Protein AF-A0A9E4C0C8-F1 (afdb_monomer)

Radius of gyration: 29.83 Å; Cα contacts (8 Å, |Δi|>4): 100; chains: 1; bounding box: 61×44×75 Å

Sequence (102 aa):
SGPDHHLFSLMPTGEQNDLALLTLEQSLNFESPRDDNRDNTYELYVEASDTGHRTQIAVFVRVDHKVGKEVSVGVTDENEPPSIRGSSLLFFPENATGELAT

pLDDT: mean 77.68, std 18.41, range [37.28, 96.38]

Secondary structure (DSSP, 8-state):
--GGGGGEEEEEESTTS-EEEEEESS---TTS--SSSSSSEEEEEEEEEETTEEEEEEEEEE-----------------PPP----SS---PPTT---PPP-

Structure (mmCIF, N/CA/C/O backbone):
data_AF-A0A9E4C0C8-F1
#
_entry.id   AF-A0A9E4C0C8-F1
#
loop_
_atom_site.group_PDB
_atom_site.id
_atom_site.type_symbol
_atom_site.label_atom_id
_atom_site.label_alt_id
_atom_site.label_comp_id
_atom_site.label_asym_id
_atom_site.label_entity_id
_atom_site.label_seq_id
_atom_site.pdbx_PDB_ins_code
_atom_site.Cartn_x
_atom_site.Cartn_y
_atom_site.Cartn_z
_atom_site.occupancy
_atom_site.B_iso_or_equiv
_atom_site.auth_seq_id
_atom_site.auth_comp_id
_atom_site.auth_asym_id
_atom_site.auth_atom_id
_atom_site.pdbx_PDB_model_num
ATOM 1 N N . SER A 1 1 ? -2.341 -5.532 -9.723 1.00 93.62 1 SER A N 1
ATOM 2 C CA . SER A 1 1 ? -3.256 -6.697 -9.823 1.00 93.62 1 SER A CA 1
ATOM 3 C C . SER A 1 1 ? -3.321 -7.377 -8.459 1.00 93.62 1 SER A C 1
ATOM 5 O O . SER A 1 1 ? -2.789 -6.803 -7.520 1.00 93.62 1 SER A O 1
ATOM 7 N N . GLY A 1 2 ? -3.959 -8.542 -8.315 1.00 95.00 2 GLY A N 1
ATOM 8 C CA . GLY A 1 2 ? -4.177 -9.206 -7.013 1.00 95.00 2 GLY A CA 1
ATOM 9 C C . GLY A 1 2 ? -5.608 -9.010 -6.500 1.00 95.00 2 GLY A C 1
ATOM 10 O O . GLY A 1 2 ? -6.342 -8.280 -7.159 1.00 95.00 2 GLY A O 1
ATOM 11 N N . PRO A 1 3 ? -6.017 -9.661 -5.400 1.00 95.56 3 PRO A N 1
ATOM 12 C CA . PRO A 1 3 ? -7.399 -9.616 -4.899 1.00 95.56 3 PRO A CA 1
ATOM 13 C C . PRO A 1 3 ? -7.886 -8.183 -4.627 1.00 95.56 3 PRO A C 1
ATOM 15 O O . PRO A 1 3 ? -8.794 -7.663 -5.278 1.00 95.56 3 PRO A O 1
ATOM 18 N N . ASP A 1 4 ? -7.140 -7.451 -3.805 1.00 96.38 4 ASP A N 1
ATOM 19 C CA . ASP A 1 4 ? -7.591 -6.160 -3.283 1.00 96.38 4 ASP A CA 1
ATOM 20 C C . ASP A 1 4 ? -7.171 -4.979 -4.156 1.00 96.38 4 ASP A C 1
ATOM 22 O O . ASP A 1 4 ? -7.318 -3.818 -3.778 1.00 96.38 4 ASP A O 1
ATOM 26 N N . HIS A 1 5 ? -6.659 -5.247 -5.362 1.00 93.94 5 HIS A N 1
ATOM 27 C CA . HIS A 1 5 ? -6.081 -4.226 -6.238 1.00 93.94 5 HIS A CA 1
ATOM 28 C C . HIS A 1 5 ? -7.062 -3.111 -6.611 1.00 93.94 5 HIS A C 1
ATOM 30 O O . HIS A 1 5 ? -6.638 -2.022 -6.983 1.00 93.94 5 HIS A O 1
ATOM 36 N N . HIS A 1 6 ? -8.359 -3.404 -6.563 1.00 94.88 6 HIS A N 1
ATOM 37 C CA . HIS A 1 6 ? -9.437 -2.488 -6.907 1.00 94.88 6 HIS A CA 1
ATOM 38 C C . HIS A 1 6 ? -9.710 -1.443 -5.808 1.00 94.88 6 HIS A C 1
ATOM 40 O O . HIS A 1 6 ? -10.486 -0.520 -6.030 1.00 94.88 6 HIS A O 1
ATOM 46 N N . LEU A 1 7 ? -9.087 -1.583 -4.633 1.00 94.00 7 LEU A N 1
ATOM 47 C CA . LEU A 1 7 ? -9.170 -0.637 -3.517 1.00 94.00 7 LEU A CA 1
ATOM 48 C C . LEU A 1 7 ? -8.026 0.383 -3.521 1.00 94.00 7 LEU A C 1
ATOM 50 O O . LEU A 1 7 ? -8.015 1.297 -2.692 1.00 94.00 7 LEU A O 1
ATOM 54 N N . PHE A 1 8 ? -7.070 0.225 -4.441 1.00 95.25 8 PHE A N 1
ATOM 55 C CA . PHE A 1 8 ? -5.875 1.047 -4.527 1.00 95.25 8 PHE A CA 1
ATOM 56 C C . PHE A 1 8 ? -5.724 1.694 -5.900 1.00 95.25 8 PHE A C 1
ATOM 58 O O . PHE A 1 8 ? -5.959 1.072 -6.936 1.00 95.25 8 PHE A O 1
ATOM 65 N N . SER A 1 9 ? -5.201 2.914 -5.901 1.00 94.62 9 SER A N 1
ATOM 66 C CA . SER A 1 9 ? -4.651 3.561 -7.086 1.00 94.62 9 SER A CA 1
ATOM 67 C C . SER A 1 9 ? -3.135 3.683 -6.972 1.00 94.62 9 SER A C 1
ATOM 69 O O . SER A 1 9 ? -2.577 3.907 -5.895 1.00 94.62 9 SER A O 1
ATOM 71 N N . LEU A 1 10 ? -2.458 3.513 -8.106 1.00 93.12 10 LEU A N 1
ATOM 72 C CA . LEU A 1 10 ? -1.017 3.678 -8.230 1.00 93.12 10 LEU A CA 1
ATOM 73 C C . LEU A 1 10 ? -0.746 4.849 -9.169 1.00 93.12 10 LEU A C 1
ATOM 75 O O . LEU A 1 10 ? -1.132 4.812 -10.337 1.00 93.12 10 LEU A O 1
ATOM 79 N N . MET A 1 11 ? -0.082 5.880 -8.659 1.00 91.81 11 MET A N 1
ATOM 80 C CA . MET A 1 11 ? 0.303 7.054 -9.434 1.00 91.81 11 MET A CA 1
ATOM 81 C C . MET A 1 11 ? 1.827 7.093 -9.571 1.00 91.81 11 MET A C 1
ATOM 83 O O . MET A 1 11 ? 2.500 7.204 -8.546 1.00 91.81 11 MET A O 1
ATOM 87 N N . PRO A 1 12 ? 2.384 7.018 -10.793 1.00 89.12 12 PRO A N 1
ATOM 88 C CA . PRO A 1 12 ? 3.804 7.266 -11.015 1.00 89.12 12 PRO A CA 1
ATOM 89 C C . PRO A 1 12 ? 4.185 8.678 -10.563 1.00 89.12 12 PRO A C 1
ATOM 91 O O . PRO A 1 12 ? 3.451 9.639 -10.800 1.00 89.12 12 PRO A O 1
ATOM 94 N N . THR A 1 13 ? 5.323 8.795 -9.894 1.00 89.44 13 THR A N 1
ATOM 95 C CA . THR A 1 13 ? 5.896 10.047 -9.395 1.00 89.44 13 THR A CA 1
ATOM 96 C C . THR A 1 13 ? 7.411 10.064 -9.614 1.00 89.44 13 THR A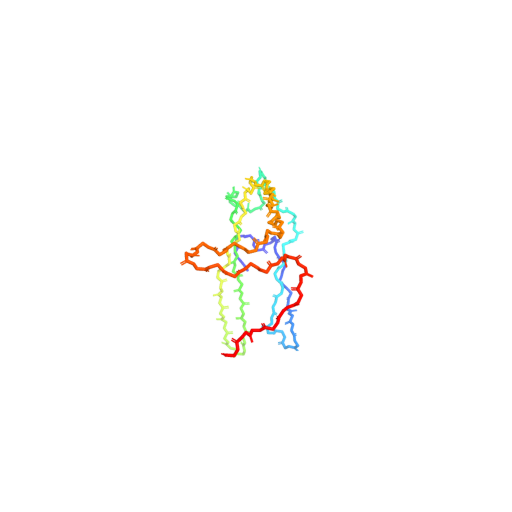 C 1
ATOM 98 O O . THR A 1 13 ? 7.999 9.095 -10.091 1.00 89.44 13 THR A O 1
ATOM 101 N N . GLY A 1 14 ? 8.056 11.183 -9.281 1.00 87.62 14 GLY A N 1
ATOM 102 C CA . GLY A 1 14 ? 9.474 11.401 -9.576 1.00 87.62 14 GLY A CA 1
ATOM 103 C C . GLY A 1 14 ? 9.684 11.967 -10.979 1.00 87.62 14 GLY A C 1
ATOM 104 O O . GLY A 1 14 ? 8.815 11.873 -11.845 1.00 87.62 14 GLY A O 1
ATOM 105 N N . GLU A 1 15 ? 10.834 12.602 -11.210 1.00 86.94 15 GLU A N 1
ATOM 106 C CA . GLU A 1 15 ? 11.099 13.297 -12.481 1.00 86.94 15 GLU A CA 1
ATOM 107 C C . GLU A 1 15 ? 11.189 12.343 -13.680 1.00 86.94 15 GLU A C 1
ATOM 109 O O . GLU A 1 15 ? 11.019 12.764 -14.823 1.00 86.94 15 GLU A O 1
ATOM 114 N N . GLN A 1 16 ? 11.419 11.053 -13.423 1.00 87.50 16 GLN A N 1
ATOM 115 C CA . GLN A 1 16 ? 11.555 10.015 -14.443 1.00 87.50 16 GLN A CA 1
ATOM 116 C C . GLN A 1 16 ? 10.530 8.880 -14.283 1.00 87.50 16 GLN A C 1
ATOM 118 O O . GLN A 1 16 ? 10.700 7.829 -14.896 1.00 87.50 16 GLN A O 1
ATOM 123 N N . ASN A 1 17 ? 9.460 9.076 -13.498 1.00 84.50 17 ASN A N 1
ATOM 124 C CA . ASN A 1 17 ? 8.513 8.014 -13.115 1.00 84.50 17 ASN A CA 1
ATOM 125 C C . ASN A 1 17 ? 9.193 6.819 -12.416 1.00 84.50 17 ASN A C 1
ATOM 127 O O . ASN A 1 17 ? 8.760 5.675 -12.550 1.00 84.50 17 ASN A O 1
ATOM 131 N N . ASP A 1 18 ? 10.283 7.087 -11.700 1.00 88.06 18 ASP A N 1
ATOM 132 C CA . ASP A 1 18 ? 11.080 6.116 -10.952 1.00 88.06 18 ASP A CA 1
ATOM 133 C C . ASP A 1 18 ? 10.508 5.826 -9.555 1.00 88.06 18 ASP A C 1
ATOM 135 O O . ASP A 1 18 ? 10.929 4.880 -8.889 1.00 88.06 18 ASP A O 1
ATOM 139 N N . LEU A 1 19 ? 9.518 6.611 -9.125 1.00 90.00 19 LEU A N 1
ATOM 140 C CA . LEU A 1 19 ? 8.776 6.432 -7.885 1.00 90.00 19 LEU A CA 1
ATOM 141 C C . LEU A 1 19 ? 7.283 6.248 -8.178 1.00 90.00 19 LEU A C 1
ATOM 143 O O . LEU A 1 19 ? 6.796 6.498 -9.281 1.00 90.00 19 LEU A O 1
ATOM 147 N N . ALA A 1 20 ? 6.531 5.802 -7.175 1.00 90.50 20 ALA A N 1
ATOM 148 C CA . ALA A 1 20 ? 5.079 5.757 -7.256 1.00 90.50 20 ALA A CA 1
ATOM 149 C C . ALA A 1 20 ? 4.434 5.987 -5.887 1.00 90.50 20 ALA A C 1
ATOM 151 O O . ALA A 1 20 ? 4.968 5.584 -4.852 1.00 90.50 20 ALA A O 1
ATOM 152 N N . LEU A 1 21 ? 3.259 6.613 -5.892 1.00 92.81 21 LEU A N 1
ATOM 153 C CA . LEU A 1 21 ? 2.375 6.727 -4.739 1.00 92.81 21 LEU A CA 1
ATOM 154 C C . LEU A 1 21 ? 1.283 5.667 -4.838 1.00 92.81 21 LEU A C 1
ATOM 156 O O . LEU A 1 21 ? 0.495 5.663 -5.786 1.00 92.81 21 LEU A O 1
ATOM 160 N N . LEU A 1 22 ? 1.235 4.786 -3.841 1.00 92.69 22 LEU A N 1
ATOM 161 C CA . LEU A 1 22 ? 0.148 3.834 -3.652 1.00 92.69 22 LEU A CA 1
ATOM 162 C C . LEU A 1 22 ? -0.873 4.448 -2.693 1.00 92.69 22 LEU A C 1
ATOM 164 O O . LEU A 1 22 ? -0.561 4.703 -1.530 1.00 92.69 22 LEU A O 1
ATOM 168 N N . THR A 1 23 ? -2.082 4.694 -3.187 1.00 93.06 23 THR A N 1
ATOM 169 C CA . THR A 1 23 ? -3.159 5.330 -2.424 1.00 93.06 23 THR A CA 1
ATOM 170 C C . THR A 1 23 ? -4.289 4.343 -2.221 1.00 93.06 23 THR A C 1
ATOM 172 O O . THR A 1 23 ? -4.747 3.726 -3.177 1.00 93.06 23 THR A O 1
ATOM 175 N N . LEU A 1 24 ? -4.761 4.215 -0.984 1.00 91.38 24 LEU A N 1
ATOM 176 C CA . LEU A 1 24 ? -5.997 3.505 -0.686 1.00 91.38 24 LEU A CA 1
ATOM 177 C C . LEU A 1 24 ? -7.180 4.450 -0.932 1.00 91.38 24 LEU A C 1
ATOM 179 O O . LEU A 1 24 ? -7.233 5.540 -0.365 1.00 91.38 24 LEU A O 1
ATOM 183 N N . GLU A 1 25 ? -8.130 4.043 -1.767 1.00 89.38 25 GLU A N 1
ATOM 184 C CA . GLU A 1 25 ? -9.215 4.925 -2.220 1.00 89.38 25 GLU A CA 1
ATOM 185 C C . GLU A 1 25 ? -10.336 5.099 -1.186 1.00 89.38 25 GLU A C 1
ATOM 187 O O . GLU A 1 25 ? -11.195 5.970 -1.324 1.00 89.38 25 GLU A O 1
ATOM 192 N N . GLN A 1 26 ? -10.355 4.265 -0.144 1.00 85.00 26 GLN A N 1
ATOM 193 C CA . GLN A 1 26 ? -11.415 4.233 0.860 1.00 85.00 26 GLN A CA 1
ATOM 194 C C . GLN A 1 26 ? -10.833 4.132 2.268 1.00 85.00 26 GLN A C 1
ATOM 196 O O . GLN A 1 26 ? -9.772 3.557 2.480 1.00 85.00 26 GLN A O 1
ATOM 201 N N . SER A 1 27 ? -11.537 4.678 3.258 1.00 83.81 27 SER A N 1
ATOM 202 C CA . SER A 1 27 ? -11.118 4.581 4.657 1.00 83.81 27 SER A CA 1
ATOM 203 C C . SER A 1 27 ? -11.166 3.134 5.158 1.00 83.81 27 SER A C 1
ATOM 205 O O . SER A 1 27 ? -12.157 2.435 4.927 1.00 83.81 27 SER A O 1
ATOM 207 N N . LEU A 1 28 ? -10.144 2.723 5.908 1.00 85.19 28 LEU A N 1
ATOM 208 C CA . LEU A 1 28 ? -10.090 1.426 6.584 1.00 85.19 28 LEU A CA 1
ATOM 209 C C . LEU A 1 28 ? -11.028 1.382 7.795 1.00 85.19 28 LEU A C 1
ATOM 211 O O . LEU A 1 28 ? -11.159 2.361 8.528 1.00 85.19 28 LEU A O 1
ATOM 215 N N . ASN A 1 29 ? -11.641 0.224 8.021 1.00 82.88 29 ASN A N 1
ATOM 216 C CA . ASN A 1 29 ? -12.429 -0.084 9.208 1.00 82.88 29 ASN A CA 1
ATOM 217 C C . ASN A 1 29 ? -12.104 -1.523 9.623 1.00 82.88 29 ASN A C 1
ATOM 219 O O . ASN A 1 29 ? -12.371 -2.444 8.857 1.00 82.88 29 ASN A O 1
ATOM 223 N N . PHE A 1 30 ? -11.511 -1.701 10.803 1.00 85.69 30 PHE A N 1
ATOM 224 C CA . PHE A 1 30 ? -11.072 -3.014 11.283 1.00 85.69 30 PHE A CA 1
ATOM 225 C C . PHE A 1 30 ? -12.255 -3.952 11.567 1.00 85.69 30 PHE A C 1
ATOM 227 O O . PHE A 1 30 ? -12.200 -5.151 11.307 1.00 85.69 30 PHE A O 1
ATOM 234 N N . GLU A 1 31 ? -13.353 -3.403 12.085 1.00 86.62 31 GLU A N 1
ATOM 235 C CA . GLU A 1 31 ? -14.581 -4.132 12.402 1.00 86.62 31 GLU A CA 1
ATOM 236 C C . GLU A 1 31 ? -15.418 -4.459 11.154 1.00 86.62 31 GLU A C 1
ATOM 238 O O . GLU A 1 31 ? -16.330 -5.284 11.212 1.00 86.62 31 GLU A O 1
ATOM 243 N N . SER A 1 32 ? -15.130 -3.811 10.023 1.00 86.75 32 SER A N 1
ATOM 244 C CA . SER A 1 32 ? -15.795 -4.032 8.739 1.00 86.75 32 SER A CA 1
ATOM 245 C C . SER A 1 32 ? -14.795 -3.863 7.590 1.00 86.75 32 SER A C 1
ATOM 247 O O . SER A 1 32 ? -14.879 -2.868 6.853 1.00 86.75 32 SER A O 1
ATOM 249 N N . PRO A 1 33 ? -13.854 -4.808 7.427 1.00 88.69 33 PRO A N 1
ATOM 250 C CA . PRO A 1 33 ? -12.825 -4.691 6.414 1.00 88.69 33 PRO A CA 1
ATOM 251 C C . PRO A 1 33 ? -13.425 -4.862 5.017 1.00 88.69 33 PRO A C 1
ATOM 253 O O . PRO A 1 33 ? -14.496 -5.453 4.833 1.00 88.69 33 PRO A O 1
ATOM 256 N N . ARG A 1 34 ? -12.776 -4.228 4.042 1.00 89.56 34 ARG A N 1
ATOM 257 C CA . ARG A 1 34 ? -13.254 -4.149 2.655 1.00 89.56 34 ARG A CA 1
ATOM 258 C C . ARG A 1 34 ? -12.428 -4.999 1.700 1.00 89.56 34 ARG A C 1
ATOM 260 O O . ARG A 1 34 ? -12.752 -5.002 0.520 1.00 89.56 34 ARG A O 1
ATOM 267 N N . ASP A 1 35 ? -11.394 -5.653 2.213 1.00 94.00 35 ASP A N 1
ATOM 268 C CA . ASP A 1 35 ? -10.650 -6.687 1.509 1.00 94.00 35 ASP A CA 1
ATOM 269 C C . ASP A 1 35 ? -11.576 -7.848 1.119 1.00 94.00 35 ASP A C 1
ATOM 271 O O . ASP A 1 35 ? -12.629 -8.096 1.723 1.00 94.00 35 ASP A O 1
ATOM 275 N N . ASP A 1 36 ? -11.186 -8.562 0.073 1.00 94.00 36 ASP A N 1
ATOM 276 C CA . ASP A 1 36 ? -12.005 -9.604 -0.539 1.00 94.00 36 ASP A CA 1
ATOM 277 C C . ASP A 1 36 ? -12.301 -10.752 0.436 1.00 94.00 36 ASP A C 1
ATOM 279 O O . ASP A 1 36 ? -13.402 -11.321 0.445 1.00 94.00 36 ASP A O 1
ATOM 283 N N . ASN A 1 37 ? -11.323 -11.091 1.278 1.00 95.31 37 ASN A N 1
ATOM 284 C CA . ASN A 1 37 ? -11.388 -12.231 2.187 1.00 95.31 37 ASN A CA 1
ATOM 285 C C . ASN A 1 37 ? -11.845 -11.858 3.619 1.00 95.31 37 ASN A C 1
ATOM 287 O O . ASN A 1 37 ? -12.153 -12.759 4.404 1.00 95.31 37 ASN A O 1
ATOM 291 N N . ARG A 1 38 ? -11.987 -10.557 3.928 1.00 92.44 38 ARG A N 1
ATOM 292 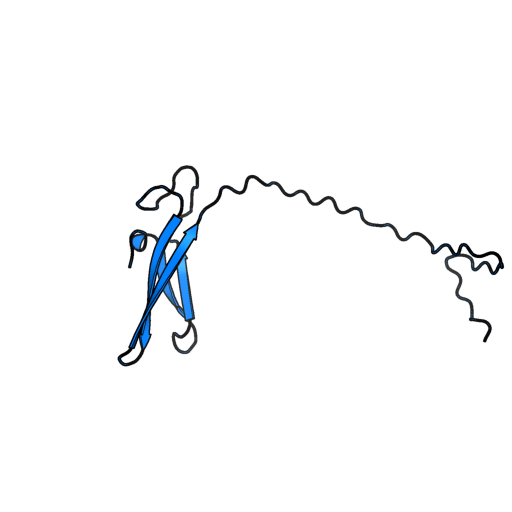C CA . ARG A 1 38 ? -12.399 -10.009 5.234 1.00 92.44 38 ARG A CA 1
ATOM 293 C C . ARG A 1 38 ? -11.475 -10.352 6.408 1.00 92.44 38 ARG A C 1
ATOM 295 O O . ARG A 1 38 ? -11.962 -10.469 7.536 1.00 92.44 38 ARG A O 1
ATOM 302 N N . ASP A 1 39 ? -10.176 -10.526 6.177 1.00 93.12 39 ASP A N 1
ATOM 303 C CA . ASP A 1 39 ? -9.208 -10.904 7.214 1.00 93.12 39 ASP A CA 1
ATOM 304 C C . ASP A 1 39 ? -8.340 -9.743 7.740 1.00 93.12 39 ASP A C 1
ATOM 306 O O . ASP A 1 39 ? -7.553 -9.944 8.669 1.00 93.12 39 ASP A O 1
ATOM 310 N N . ASN A 1 40 ? -8.559 -8.524 7.231 1.00 89.81 40 ASN A N 1
ATOM 311 C CA . ASN A 1 40 ? -7.787 -7.307 7.503 1.00 89.81 40 ASN A CA 1
ATOM 312 C C . ASN A 1 40 ? -6.383 -7.278 6.870 1.00 89.81 40 ASN A C 1
ATOM 314 O O . ASN A 1 40 ? -5.555 -6.447 7.264 1.00 89.81 40 ASN A O 1
ATOM 318 N N . THR A 1 41 ? -6.105 -8.127 5.885 1.00 93.81 41 THR A N 1
ATOM 319 C CA . THR A 1 41 ? -4.859 -8.148 5.115 1.00 93.81 41 THR A CA 1
ATOM 320 C C . THR A 1 41 ? -5.166 -7.888 3.649 1.00 93.81 41 THR A C 1
ATOM 322 O O . THR A 1 41 ? -5.648 -8.750 2.931 1.00 93.81 41 THR A O 1
ATOM 325 N N . TYR A 1 42 ? -4.820 -6.692 3.184 1.00 94.44 42 TYR A N 1
ATOM 326 C CA . TYR A 1 42 ? -5.002 -6.301 1.794 1.00 94.44 42 TYR A CA 1
ATOM 327 C C . TYR A 1 42 ? -3.812 -6.795 0.969 1.00 94.44 42 TYR A C 1
ATOM 329 O O . TYR A 1 42 ? -2.665 -6.410 1.227 1.00 94.44 42 TYR A O 1
ATOM 337 N N . GLU A 1 43 ? -4.090 -7.627 -0.027 1.00 95.69 43 GLU A N 1
ATOM 338 C CA . GLU A 1 43 ? -3.125 -8.300 -0.886 1.00 95.69 43 GLU A CA 1
ATOM 339 C C . GLU A 1 43 ? -3.169 -7.720 -2.306 1.00 95.69 43 GLU A C 1
ATOM 341 O O . GLU A 1 43 ? -4.186 -7.754 -3.005 1.00 95.69 43 GLU A O 1
ATOM 346 N N . LEU A 1 44 ? -2.029 -7.220 -2.784 1.00 95.00 44 LEU A N 1
ATOM 347 C CA . LEU A 1 44 ? -1.892 -6.783 -4.169 1.00 95.00 44 LEU A CA 1
ATOM 348 C C . LEU A 1 44 ? -0.507 -7.076 -4.738 1.00 95.00 44 LEU A C 1
ATOM 350 O O . LEU A 1 44 ? 0.482 -7.247 -4.031 1.00 95.00 44 LEU A O 1
ATOM 354 N N . TYR A 1 45 ? -0.438 -7.074 -6.061 1.00 94.81 45 TYR A N 1
ATOM 355 C CA . TYR A 1 45 ? 0.797 -7.130 -6.820 1.00 94.81 45 TYR A CA 1
ATOM 356 C C . TYR A 1 45 ? 1.036 -5.800 -7.526 1.00 94.81 45 TYR A C 1
ATOM 358 O O . TYR A 1 45 ? 0.192 -5.336 -8.308 1.00 94.81 45 TYR A O 1
ATOM 366 N N . VAL A 1 46 ? 2.214 -5.229 -7.284 1.00 94.38 46 VAL A N 1
ATOM 367 C CA . VAL A 1 46 ? 2.733 -4.058 -7.992 1.00 94.38 46 VAL A CA 1
ATOM 368 C C . VAL A 1 46 ? 3.752 -4.539 -9.011 1.00 94.38 46 VAL A C 1
ATOM 370 O O . VAL A 1 46 ? 4.625 -5.346 -8.698 1.00 94.38 46 VAL A O 1
ATOM 373 N N . GLU A 1 47 ? 3.627 -4.063 -10.242 1.00 93.19 47 GLU A N 1
ATOM 374 C CA . GLU A 1 47 ? 4.550 -4.389 -11.320 1.00 93.19 47 GLU A CA 1
ATOM 375 C C . GLU A 1 47 ? 5.285 -3.124 -11.750 1.00 93.19 47 GLU A C 1
ATOM 377 O O . GLU A 1 47 ? 4.657 -2.101 -12.018 1.00 93.19 47 GLU A O 1
ATOM 382 N N . ALA A 1 48 ? 6.608 -3.213 -11.822 1.00 91.19 48 ALA A N 1
ATOM 383 C CA . ALA A 1 48 ? 7.450 -2.220 -12.462 1.00 91.19 48 ALA A CA 1
ATOM 384 C C . ALA A 1 48 ? 7.992 -2.808 -13.766 1.00 91.19 48 ALA A C 1
ATOM 386 O O . ALA A 1 48 ? 8.381 -3.981 -13.823 1.00 91.19 48 ALA A O 1
ATOM 387 N N . SER A 1 49 ? 8.022 -1.994 -14.814 1.00 90.69 49 SER A N 1
ATOM 388 C CA . SER A 1 49 ? 8.514 -2.398 -16.125 1.00 90.69 49 SER A CA 1
ATOM 389 C C . SER A 1 49 ? 9.472 -1.365 -16.694 1.00 90.69 49 SER A C 1
ATOM 391 O O . SER A 1 49 ? 9.186 -0.173 -16.635 1.00 90.69 49 SER A O 1
ATOM 393 N N . ASP A 1 50 ? 10.540 -1.842 -17.315 1.00 88.19 50 ASP A N 1
ATOM 394 C CA . ASP A 1 50 ? 11.420 -1.069 -18.193 1.00 88.19 50 ASP A CA 1
ATOM 395 C C . ASP A 1 50 ? 11.426 -1.740 -19.582 1.00 88.19 50 ASP A C 1
ATOM 397 O O . ASP A 1 50 ? 10.730 -2.733 -19.818 1.00 88.19 50 ASP A O 1
ATOM 401 N N . THR A 1 51 ? 12.190 -1.201 -20.525 1.00 89.38 51 THR A N 1
ATOM 402 C CA . THR A 1 51 ? 12.407 -1.687 -21.885 1.00 89.38 51 THR A CA 1
ATOM 403 C C . THR A 1 51 ? 12.749 -3.181 -21.929 1.00 89.38 51 THR A C 1
ATOM 405 O O . THR A 1 51 ? 13.898 -3.604 -21.887 1.00 89.38 51 THR A O 1
ATOM 408 N N . GLY A 1 52 ? 11.700 -4.001 -22.049 1.00 90.06 52 GLY A N 1
ATOM 409 C CA . GLY A 1 52 ? 11.769 -5.457 -22.188 1.00 90.06 52 GLY A CA 1
ATOM 410 C C . GLY A 1 52 ? 11.767 -6.251 -20.878 1.00 90.06 52 GLY A C 1
ATOM 411 O O . GLY A 1 52 ? 11.727 -7.478 -20.932 1.00 90.06 52 GLY A O 1
ATOM 412 N N . HIS A 1 53 ? 11.768 -5.593 -19.716 1.00 93.75 53 HIS A N 1
ATOM 413 C CA . HIS A 1 53 ? 11.857 -6.249 -18.409 1.00 93.75 53 HIS A CA 1
ATOM 414 C C . HIS A 1 53 ? 10.654 -5.892 -17.543 1.00 93.75 53 HIS A C 1
ATOM 416 O O . HIS A 1 53 ? 10.241 -4.738 -17.486 1.00 93.75 53 HIS A O 1
ATOM 422 N N . ARG A 1 54 ? 10.090 -6.888 -16.856 1.00 94.12 54 ARG A N 1
ATOM 423 C CA . ARG A 1 54 ? 8.966 -6.713 -15.929 1.00 94.12 54 ARG A CA 1
ATOM 424 C C . ARG A 1 54 ? 9.293 -7.439 -14.637 1.00 94.12 54 ARG A C 1
ATOM 426 O O . ARG A 1 54 ? 9.660 -8.613 -14.671 1.00 94.12 54 ARG A O 1
ATOM 433 N N . THR A 1 55 ? 9.134 -6.745 -13.523 1.00 94.62 55 THR A N 1
ATOM 434 C CA . THR A 1 55 ? 9.321 -7.299 -12.186 1.00 94.62 55 THR A CA 1
ATOM 435 C C . THR A 1 55 ? 8.067 -7.033 -11.382 1.00 94.62 55 THR A C 1
ATOM 437 O O . THR A 1 55 ? 7.533 -5.926 -11.395 1.00 94.62 55 THR A O 1
ATOM 440 N N . GLN A 1 56 ? 7.603 -8.055 -10.673 1.00 95.12 56 GLN A N 1
ATOM 441 C CA . GLN A 1 56 ? 6.425 -7.970 -9.828 1.00 95.12 56 GLN A CA 1
ATOM 442 C C . GLN A 1 56 ? 6.815 -8.174 -8.367 1.00 95.12 56 GLN A C 1
ATOM 444 O O . GLN A 1 56 ? 7.626 -9.042 -8.048 1.00 95.12 56 GLN A O 1
ATOM 449 N N . ILE A 1 57 ? 6.217 -7.374 -7.491 1.00 94.31 57 ILE A N 1
ATOM 450 C CA . ILE A 1 57 ? 6.374 -7.449 -6.042 1.00 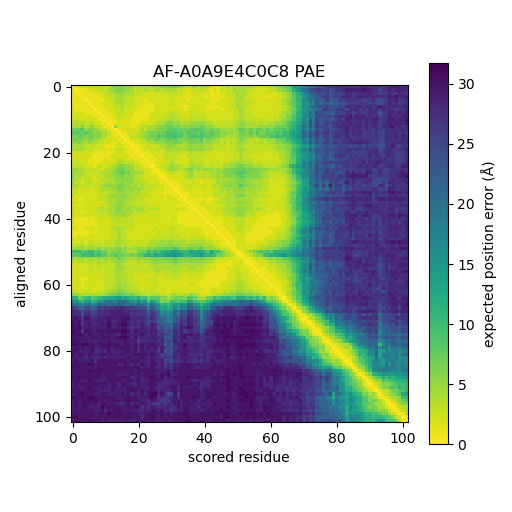94.31 57 ILE A CA 1
ATOM 451 C C . ILE A 1 57 ? 4.990 -7.649 -5.427 1.00 94.31 57 ILE A C 1
ATOM 453 O O . ILE A 1 57 ? 4.033 -6.964 -5.793 1.00 94.31 57 ILE A O 1
ATOM 457 N N . ALA A 1 58 ? 4.894 -8.595 -4.495 1.00 94.50 58 ALA A N 1
ATOM 458 C CA . ALA A 1 58 ? 3.720 -8.764 -3.651 1.00 94.50 58 ALA A CA 1
ATOM 459 C C . ALA A 1 58 ? 3.765 -7.755 -2.497 1.00 94.50 58 ALA A C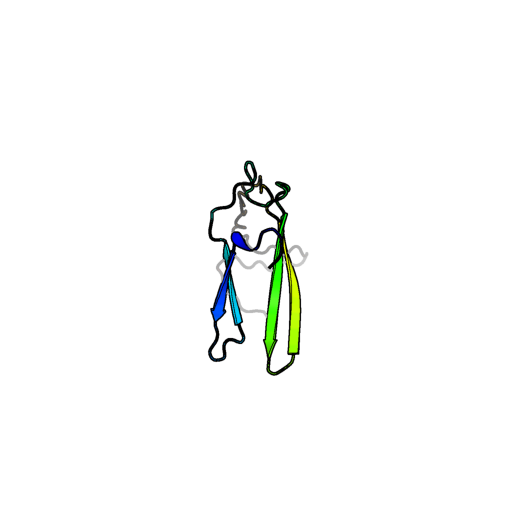 1
ATOM 461 O O . ALA A 1 58 ? 4.790 -7.616 -1.827 1.00 94.50 58 ALA A O 1
ATOM 462 N N . VAL A 1 59 ? 2.655 -7.062 -2.272 1.00 93.44 59 VAL A N 1
ATOM 463 C CA . VAL A 1 59 ? 2.475 -6.079 -1.205 1.00 93.44 59 VAL A CA 1
ATOM 464 C C . VAL A 1 59 ? 1.325 -6.549 -0.325 1.00 93.44 59 VAL A C 1
ATOM 466 O O . VAL A 1 59 ? 0.244 -6.857 -0.821 1.00 93.44 59 VAL A O 1
ATOM 469 N N . PHE A 1 60 ? 1.580 -6.579 0.980 1.00 92.75 60 PHE A N 1
ATOM 470 C CA . PHE A 1 60 ? 0.615 -6.959 2.005 1.00 92.75 60 PHE A CA 1
ATOM 471 C C . PHE A 1 60 ? 0.450 -5.785 2.965 1.00 92.75 60 PHE A C 1
ATOM 473 O O . PHE A 1 60 ? 1.425 -5.358 3.589 1.00 92.75 60 PHE A O 1
ATOM 480 N N . VAL A 1 61 ? -0.766 -5.257 3.086 1.00 90.69 61 VAL A N 1
ATOM 481 C CA . VAL A 1 61 ? -1.094 -4.189 4.036 1.00 90.69 61 VAL A CA 1
ATOM 482 C C . VAL A 1 61 ? -2.023 -4.760 5.092 1.00 90.69 61 VAL A C 1
ATOM 484 O O . VAL A 1 61 ? -3.178 -5.056 4.813 1.00 90.69 61 VAL A O 1
ATOM 487 N N . ARG A 1 62 ? -1.519 -4.907 6.316 1.00 91.25 62 ARG A N 1
ATOM 488 C CA . ARG A 1 62 ? -2.301 -5.416 7.440 1.00 91.25 62 ARG A CA 1
ATOM 489 C C . ARG A 1 62 ? -2.862 -4.273 8.274 1.00 91.25 62 ARG A C 1
ATOM 491 O O . ARG A 1 62 ? -2.129 -3.365 8.667 1.00 91.25 62 ARG A O 1
ATOM 498 N N . VAL A 1 63 ? -4.153 -4.346 8.565 1.00 86.81 63 VAL A N 1
ATOM 499 C CA . VAL A 1 63 ? -4.854 -3.415 9.446 1.00 86.81 63 VAL A CA 1
ATOM 500 C C . VAL A 1 63 ? -5.019 -4.072 10.804 1.00 86.81 63 VAL A C 1
ATOM 502 O O 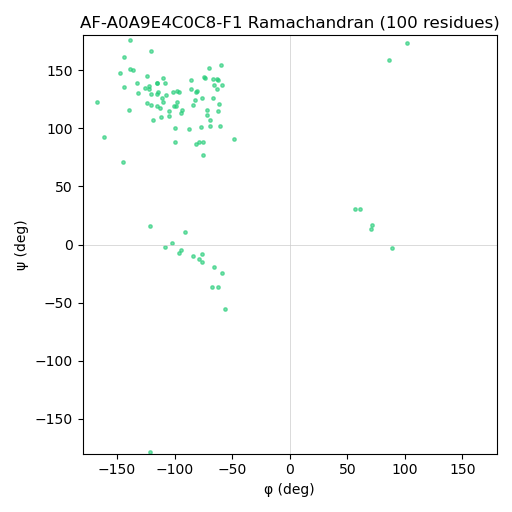. VAL A 1 63 ? -5.667 -5.103 10.933 1.00 86.81 63 VAL A O 1
ATOM 505 N N . ASP A 1 64 ? -4.444 -3.461 11.834 1.00 84.62 64 ASP A N 1
ATOM 506 C CA . ASP A 1 64 ? -4.607 -3.913 13.212 1.00 84.62 64 ASP A CA 1
ATOM 507 C C . ASP A 1 64 ? -5.344 -2.845 14.027 1.00 84.62 64 ASP A C 1
ATOM 509 O O . ASP A 1 64 ? -5.053 -1.648 13.933 1.00 84.62 64 ASP A O 1
ATOM 513 N N . HIS A 1 65 ? -6.267 -3.278 14.886 1.00 79.69 65 HIS A N 1
ATOM 514 C CA . HIS A 1 65 ? -6.879 -2.406 15.882 1.00 79.69 65 HIS A CA 1
ATOM 515 C C . HIS A 1 65 ? -5.830 -2.047 16.946 1.00 79.69 65 HIS A C 1
ATOM 517 O O . HIS A 1 65 ? -5.526 -2.824 17.852 1.00 79.69 65 HIS A O 1
ATOM 523 N N . LYS A 1 66 ? -5.270 -0.837 16.863 1.00 65.94 66 LYS A N 1
ATOM 524 C CA . LYS A 1 66 ? -4.438 -0.269 17.932 1.00 65.94 66 LYS A CA 1
ATOM 525 C C . LYS A 1 66 ? -5.329 0.191 19.089 1.00 65.94 66 LYS A C 1
ATOM 527 O O . LYS A 1 66 ? -5.728 1.349 19.152 1.00 65.94 66 LYS A O 1
ATOM 532 N N . VAL A 1 67 ? -5.625 -0.698 20.035 1.00 58.41 67 VAL A N 1
ATOM 533 C CA . VAL A 1 67 ? -6.162 -0.284 21.341 1.00 58.41 67 VAL A CA 1
ATOM 534 C C . VAL A 1 67 ? -4.987 0.222 22.180 1.00 58.41 67 VAL A C 1
ATOM 536 O O . VAL A 1 67 ? -4.328 -0.546 22.874 1.00 58.41 67 VAL A O 1
ATOM 539 N N . GLY A 1 68 ? -4.673 1.512 22.072 1.00 51.78 68 GLY A N 1
ATOM 540 C CA . GLY A 1 68 ? -3.556 2.115 22.796 1.00 51.78 68 GLY A CA 1
ATOM 541 C C . GLY A 1 68 ? -3.687 3.627 22.868 1.00 51.78 68 GLY A C 1
ATOM 542 O O . GLY A 1 68 ? -3.253 4.341 21.972 1.00 51.78 68 GLY A O 1
ATOM 543 N N . LYS A 1 69 ? -4.294 4.128 23.945 1.00 47.81 69 LYS A N 1
ATOM 544 C CA . LYS A 1 69 ? -4.191 5.538 24.317 1.00 47.81 69 LYS A CA 1
ATOM 545 C C . LYS A 1 69 ? -2.866 5.698 25.057 1.00 47.81 69 LYS A C 1
ATOM 547 O O . LYS A 1 69 ? -2.823 5.555 26.275 1.00 47.81 69 LYS A O 1
ATOM 552 N N . GLU A 1 70 ? -1.779 5.914 24.331 1.00 55.59 70 GLU A N 1
ATOM 553 C CA . GLU A 1 70 ? -0.507 6.247 24.969 1.00 55.59 70 GLU A CA 1
ATOM 554 C C . GLU A 1 70 ? -0.619 7.656 25.567 1.00 55.59 70 GLU A C 1
ATOM 556 O O . GLU A 1 70 ? -0.684 8.658 24.857 1.00 55.59 70 GLU A O 1
ATOM 561 N N . VAL A 1 71 ? -0.712 7.727 26.897 1.00 56.47 71 VAL A N 1
ATOM 562 C CA . VAL A 1 71 ? -0.469 8.950 27.664 1.00 56.47 71 VAL A CA 1
ATOM 563 C C . VAL A 1 71 ? 0.948 8.837 28.206 1.00 56.47 71 VAL A C 1
ATOM 565 O O . VAL A 1 71 ? 1.190 8.153 29.199 1.00 56.47 71 VAL A O 1
ATOM 568 N N . SER A 1 72 ? 1.889 9.498 27.545 1.00 45.78 72 SER A N 1
ATOM 569 C CA . SER A 1 72 ? 3.251 9.659 28.044 1.00 45.78 72 SER A CA 1
ATOM 570 C C . SER A 1 72 ? 3.238 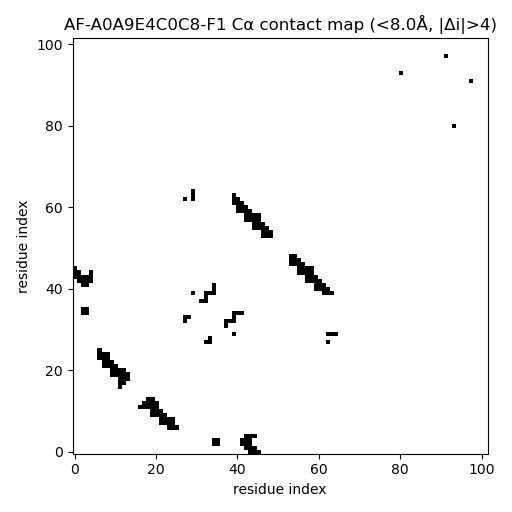10.736 29.131 1.00 45.78 72 SER A C 1
ATOM 572 O O . SER A 1 72 ? 3.186 11.925 28.825 1.00 45.78 72 SER A O 1
ATOM 574 N N . VAL A 1 73 ? 3.254 10.345 30.407 1.00 55.84 73 VAL A N 1
ATOM 575 C CA . VAL A 1 73 ? 3.579 11.273 31.502 1.00 55.84 73 VAL A CA 1
ATOM 576 C C . VAL A 1 73 ? 5.095 11.253 31.654 1.00 55.84 73 VAL A C 1
ATOM 578 O O . VAL A 1 73 ? 5.654 10.316 32.218 1.00 55.84 73 VAL A O 1
ATOM 581 N N . GLY A 1 74 ? 5.766 12.257 31.095 1.00 51.00 74 GLY A N 1
ATOM 582 C CA . GLY A 1 74 ? 7.172 12.506 31.393 1.00 51.00 74 GLY A CA 1
ATOM 583 C C . GLY A 1 74 ? 7.282 13.156 32.767 1.00 51.00 74 GLY A C 1
ATOM 584 O O . GLY A 1 74 ? 6.637 14.172 33.016 1.00 51.00 74 GLY A O 1
ATOM 585 N N . VAL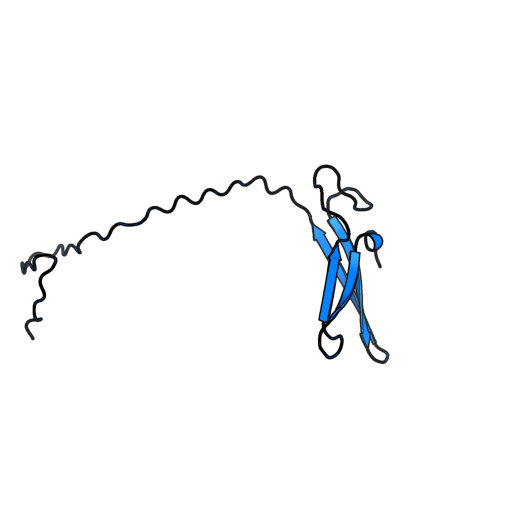 A 1 75 ? 8.082 12.578 33.659 1.00 59.12 75 VAL A N 1
ATOM 586 C CA . VAL A 1 75 ? 8.589 13.313 34.820 1.00 59.12 75 VAL A CA 1
ATOM 587 C C . VAL A 1 75 ? 9.627 14.285 34.269 1.00 59.12 75 VAL A C 1
ATOM 589 O O . VAL A 1 75 ? 10.618 13.851 33.684 1.00 59.12 75 VAL A O 1
ATOM 592 N N . THR A 1 76 ? 9.380 15.588 34.379 1.00 49.62 76 THR A N 1
ATOM 593 C CA . THR A 1 76 ? 10.448 16.572 34.214 1.00 49.62 76 THR A CA 1
ATOM 594 C C . THR A 1 76 ? 11.327 16.459 35.448 1.00 49.62 76 THR A C 1
ATOM 596 O O . THR A 1 76 ? 10.872 16.731 36.556 1.00 49.62 76 THR A O 1
ATOM 599 N N . ASP A 1 77 ? 12.550 15.978 35.264 1.00 62.25 77 ASP A N 1
ATOM 600 C CA . ASP A 1 77 ? 13.585 16.108 36.281 1.00 62.25 77 ASP A CA 1
ATOM 601 C C . ASP A 1 77 ? 13.833 17.611 36.481 1.00 62.25 77 ASP A C 1
ATOM 603 O O . ASP A 1 77 ? 14.190 18.316 35.533 1.00 62.25 77 ASP A O 1
ATOM 607 N N . GLU A 1 78 ? 13.521 18.125 37.670 1.00 60.09 78 GLU A N 1
ATOM 608 C CA . GLU A 1 78 ? 13.864 19.497 38.039 1.00 60.09 78 GLU A CA 1
ATOM 609 C C . GLU A 1 78 ? 15.363 19.538 38.332 1.00 60.09 78 GLU A C 1
ATOM 611 O O . GLU A 1 78 ? 15.923 18.593 38.878 1.00 60.09 78 GLU A O 1
ATOM 616 N N . ASN A 1 79 ? 16.032 20.631 37.976 1.00 48.38 79 ASN A N 1
ATOM 617 C CA . ASN A 1 79 ? 17.467 20.767 38.199 1.00 48.38 79 ASN A CA 1
ATOM 618 C C . ASN A 1 79 ? 17.805 20.676 39.701 1.00 48.38 79 ASN A C 1
ATOM 620 O O . ASN A 1 79 ? 17.655 21.653 40.438 1.00 48.38 79 ASN A O 1
ATOM 624 N N . GLU A 1 80 ? 18.299 19.518 40.136 1.00 56.06 80 GLU A N 1
ATOM 625 C CA . GLU A 1 80 ? 18.841 19.294 41.475 1.00 56.06 80 GLU A CA 1
ATOM 626 C C . GLU A 1 80 ? 20.327 19.697 41.518 1.00 56.06 80 GLU A C 1
ATOM 628 O O . GLU A 1 80 ? 21.098 19.336 40.621 1.00 56.06 80 GLU A O 1
ATOM 633 N N . PRO A 1 81 ? 20.779 20.453 42.538 1.00 50.91 81 PRO A N 1
ATOM 634 C CA . PRO A 1 81 ? 22.177 20.844 42.633 1.00 50.91 81 PRO A CA 1
ATOM 635 C C . PRO A 1 81 ? 23.086 19.615 42.799 1.00 50.91 81 PRO A C 1
ATOM 637 O O . PRO A 1 81 ? 22.745 18.668 43.515 1.00 50.91 81 PRO A O 1
ATOM 640 N N . PRO A 1 82 ? 24.280 19.613 42.182 1.00 58.75 82 PRO A N 1
ATOM 641 C CA . PRO A 1 82 ? 25.197 18.485 42.268 1.00 58.75 82 PRO A CA 1
ATOM 642 C C . PRO A 1 82 ? 25.652 18.253 43.715 1.00 58.75 82 PRO A C 1
ATOM 644 O O . PRO A 1 82 ? 26.080 19.180 44.402 1.00 58.75 82 PRO A O 1
ATOM 647 N N . SER A 1 83 ? 25.624 16.997 44.173 1.00 64.94 83 SER A N 1
ATOM 648 C CA . SER A 1 83 ? 26.184 16.609 45.474 1.00 64.94 83 SER A CA 1
ATOM 649 C C . SER A 1 83 ? 27.482 15.814 45.301 1.00 64.94 83 SER A C 1
ATOM 651 O O . SER A 1 83 ? 27.537 14.834 44.561 1.00 64.94 83 SER A O 1
ATOM 653 N N . ILE A 1 84 ? 28.545 16.222 46.000 1.00 54.75 84 ILE A N 1
ATOM 654 C CA . ILE A 1 84 ? 29.814 15.484 46.066 1.00 54.75 84 ILE A CA 1
ATOM 655 C C . ILE A 1 84 ? 29.883 14.801 47.436 1.00 54.75 84 ILE A C 1
ATOM 657 O O . ILE A 1 84 ? 30.028 15.467 48.459 1.00 54.75 84 ILE A O 1
ATOM 661 N N . ARG A 1 85 ? 29.792 13.464 47.484 1.00 49.81 85 ARG A N 1
ATOM 662 C CA . ARG A 1 85 ? 30.068 12.685 48.706 1.00 49.81 85 ARG A CA 1
ATOM 66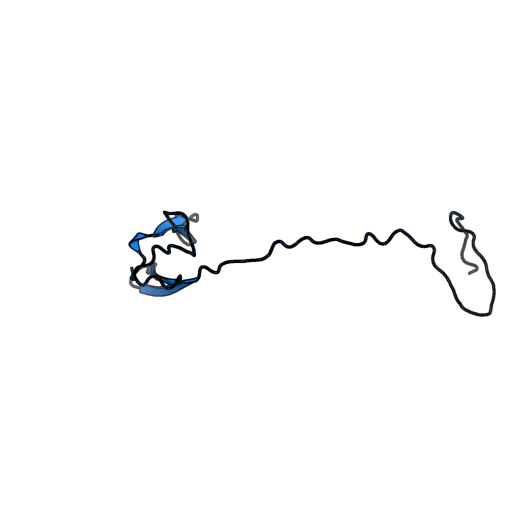3 C C . ARG A 1 85 ? 31.475 12.098 48.648 1.00 49.81 85 ARG A C 1
ATOM 665 O O . ARG A 1 85 ? 31.674 10.968 48.219 1.00 49.81 85 ARG A O 1
ATOM 672 N N . GLY A 1 86 ? 32.438 12.882 49.121 1.00 47.69 86 GLY A N 1
ATOM 673 C CA . GLY A 1 86 ? 33.801 12.450 49.412 1.00 47.69 86 GLY A CA 1
ATOM 674 C C . GLY A 1 86 ? 34.319 13.190 50.642 1.00 47.69 86 GLY A C 1
ATOM 675 O O . GLY A 1 86 ? 34.109 14.391 50.789 1.00 47.69 86 GLY A O 1
ATOM 676 N N . SER A 1 87 ? 34.962 12.475 51.559 1.00 56.09 87 SER A N 1
ATOM 677 C CA . SER A 1 87 ? 35.564 13.034 52.770 1.00 56.09 87 SER A CA 1
ATOM 678 C C . SER A 1 87 ? 36.874 13.770 52.449 1.00 56.09 87 SER A C 1
ATOM 680 O O . SER A 1 87 ? 37.957 13.239 52.670 1.00 56.09 87 SER A O 1
ATOM 682 N N . SER A 1 88 ? 36.749 14.981 51.898 1.00 50.94 88 SER A N 1
ATOM 683 C CA . SER A 1 88 ? 37.621 16.153 52.093 1.00 50.94 88 SER A CA 1
ATOM 684 C C . SER A 1 88 ? 36.899 17.377 51.509 1.00 50.94 88 SER A C 1
ATOM 686 O O . SER A 1 88 ? 36.462 17.351 50.361 1.00 50.94 88 SER A O 1
ATOM 688 N N . LEU A 1 89 ? 36.681 18.401 52.338 1.00 51.09 89 LEU A N 1
ATOM 689 C CA . LEU A 1 89 ? 35.642 19.423 52.171 1.00 51.09 89 LEU A CA 1
ATOM 690 C C . LEU A 1 89 ? 36.153 20.682 51.450 1.00 51.09 89 LEU A C 1
ATOM 692 O O . LEU A 1 89 ? 36.895 21.466 52.036 1.00 51.09 89 LEU A O 1
ATOM 696 N N . LEU A 1 90 ? 35.654 20.935 50.238 1.00 49.12 90 LEU A N 1
ATOM 697 C CA . LEU A 1 90 ? 35.498 22.287 49.689 1.00 49.12 90 LEU A CA 1
ATOM 698 C C . LEU A 1 90 ? 34.027 22.458 49.291 1.00 49.12 90 LEU A C 1
ATOM 700 O O . LEU A 1 90 ? 33.493 21.660 48.524 1.00 49.12 90 LEU A O 1
ATOM 704 N N . PHE A 1 91 ? 33.361 23.460 49.865 1.00 50.25 91 PHE A N 1
ATOM 705 C CA . PHE A 1 91 ? 31.946 23.754 49.642 1.00 50.25 91 PHE A CA 1
ATOM 706 C C . PHE A 1 91 ? 31.847 24.979 48.729 1.00 50.25 91 PHE A C 1
ATOM 708 O O . PHE A 1 91 ? 32.254 26.069 49.128 1.00 50.25 91 PHE A O 1
ATOM 715 N N . PHE A 1 92 ? 31.318 24.809 47.518 1.00 54.78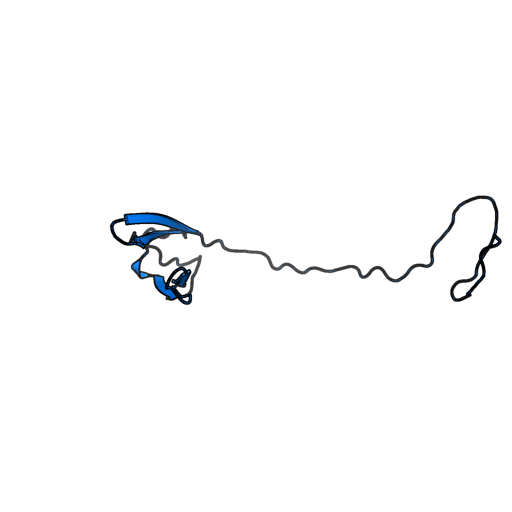 92 PHE A N 1
ATOM 716 C CA . PHE A 1 92 ? 30.901 25.931 46.678 1.00 54.78 92 PHE A CA 1
ATOM 717 C C . PHE A 1 92 ? 29.389 26.102 46.846 1.00 54.78 92 PHE A C 1
ATOM 719 O O . PHE A 1 92 ? 28.658 25.134 46.635 1.00 54.78 92 PHE A O 1
ATOM 726 N N . PRO A 1 93 ? 28.900 27.282 47.259 1.00 49.22 93 PRO A N 1
ATOM 727 C CA . PRO A 1 93 ? 27.466 27.530 47.291 1.00 49.22 93 PRO A CA 1
ATOM 728 C C . PRO A 1 93 ? 26.904 27.556 45.861 1.00 49.22 93 PRO A C 1
ATOM 730 O O . PRO A 1 93 ? 27.545 28.067 44.941 1.00 49.22 93 PRO A O 1
ATOM 733 N N . GLU A 1 94 ? 25.702 27.015 45.667 1.00 37.28 94 GLU A N 1
ATOM 734 C CA . GLU A 1 94 ? 25.010 27.084 44.377 1.00 37.28 94 GLU A CA 1
ATOM 735 C C . GLU A 1 94 ? 24.715 28.548 43.976 1.00 37.28 94 GLU A C 1
ATOM 737 O O . GLU A 1 94 ? 24.420 29.389 44.826 1.00 37.28 94 GLU A O 1
ATOM 742 N N . ASN A 1 95 ? 24.844 28.855 42.676 1.00 51.09 95 ASN A N 1
ATOM 743 C CA . ASN A 1 95 ? 24.897 30.196 42.052 1.00 51.09 95 ASN A CA 1
ATOM 744 C C . ASN A 1 95 ? 26.164 31.046 42.296 1.00 51.09 95 ASN A C 1
ATOM 746 O O . ASN A 1 95 ? 26.174 32.229 41.951 1.00 51.09 95 ASN A O 1
ATOM 750 N N . ALA A 1 96 ? 27.254 30.473 42.816 1.00 63.91 96 ALA A N 1
ATOM 751 C CA . ALA A 1 96 ? 28.555 31.145 42.833 1.00 63.91 96 ALA A CA 1
ATOM 752 C C . ALA A 1 96 ? 29.454 30.686 41.673 1.00 63.91 96 ALA A C 1
ATOM 754 O O . ALA A 1 96 ? 29.649 29.493 41.454 1.00 63.91 96 ALA A O 1
ATOM 755 N N . THR A 1 97 ? 30.069 31.630 40.960 1.00 59.03 97 THR A N 1
ATOM 756 C CA . THR A 1 97 ? 31.262 31.357 40.142 1.00 59.03 97 THR A CA 1
ATOM 757 C C . THR A 1 97 ? 32.504 31.348 41.030 1.00 59.03 97 THR A C 1
ATOM 759 O O . THR A 1 97 ? 32.713 32.286 41.799 1.00 59.03 97 THR A O 1
ATOM 762 N N . GLY A 1 98 ? 33.341 30.316 40.898 1.00 63.34 98 GLY A N 1
ATOM 763 C CA . GLY A 1 98 ? 34.643 30.206 41.560 1.00 63.34 98 GLY A CA 1
ATOM 764 C C . GLY A 1 98 ? 35.701 29.643 40.611 1.00 63.34 98 GLY A C 1
ATOM 765 O O . GLY A 1 98 ? 35.372 28.898 39.690 1.00 63.34 98 GLY A O 1
ATOM 766 N N . GLU A 1 99 ? 36.965 30.013 40.816 1.00 65.06 99 GLU A N 1
ATOM 767 C CA . GLU A 1 99 ? 38.093 29.475 40.048 1.00 65.06 99 GLU A CA 1
ATOM 768 C C . GLU A 1 99 ? 38.600 28.160 40.659 1.00 65.06 99 GLU A C 1
ATOM 770 O O . GLU A 1 99 ? 38.659 27.999 41.881 1.00 65.06 99 GLU A O 1
ATOM 775 N N . LEU A 1 100 ? 38.975 27.216 39.792 1.00 50.31 100 LEU A N 1
ATOM 776 C CA . LEU A 1 100 ? 39.679 25.995 40.177 1.00 50.31 100 LEU A CA 1
ATOM 777 C C . LEU A 1 100 ? 41.074 26.367 40.693 1.00 50.31 100 LEU A C 1
ATOM 779 O O . LEU A 1 100 ? 41.838 27.028 39.992 1.00 50.31 100 LEU A O 1
ATOM 783 N N . ALA A 1 101 ? 41.414 25.919 41.903 1.00 50.91 101 ALA A N 1
ATOM 784 C CA . ALA A 1 101 ? 42.799 25.939 42.359 1.00 50.91 101 ALA A CA 1
ATOM 785 C C . ALA A 1 101 ? 43.629 25.052 41.410 1.00 50.91 101 ALA A C 1
ATOM 787 O O . ALA A 1 101 ? 43.280 23.886 41.224 1.00 50.91 101 ALA A O 1
ATOM 788 N N . THR A 1 102 ? 44.642 25.656 40.775 1.00 49.41 102 THR A N 1
ATOM 789 C CA . THR A 1 102 ? 45.469 25.095 39.684 1.00 49.41 102 THR A CA 1
ATOM 790 C C . THR A 1 102 ? 46.033 23.714 39.963 1.00 49.41 102 THR A C 1
ATOM 792 O O . THR A 1 102 ? 46.556 23.538 41.089 1.00 49.41 102 THR A O 1
#

Foldseek 3Di:
DDQQPVQWDWAQDDPVSPDIDIDGNDDADLVQGPTPVSPQKHWDKDWDDDDVDIDIDIDIDHDDPPPDPDDDDDDDDDDDDDDDPDPDDDDDDPPDDDDDDD

Mean predicted aligned error: 15.2 Å

Solvent-accessible surface area (backbone atoms only — not comparable to full-atom values): 7188 Å² total; per-residue (Å²): 79,60,82,34,33,87,49,47,48,79,44,75,30,66,99,78,56,83,39,67,49,80,42,69,78,63,88,87,41,83,96,63,43,84,39,86,84,57,79,40,58,37,41,29,37,51,73,52,72,58,100,92,44,78,49,76,45,83,45,77,50,72,64,74,84,80,88,71,87,81,76,84,81,76,80,79,82,70,94,70,80,89,82,83,94,63,103,72,94,80,87,78,63,90,97,62,91,80,82,79,84,128

=== Feature glossary ===
Legend for the data blocks above and below:

— What the protein is —

The amino-acid sequence is the protein's primary structure: the linear order of residues from the N-terminus to the C-terminus, written in one-letter code. Everything else here — the 3D coordinates, the secondary structure, the domain annotations — is ultimately a consequence of this string.

Functional annotations link the protein to curated databases. InterPro entries identify conserved domains and families by matching the sequence against member-database signatures (Pfam, PROSITE, CDD, …). Gene Ontology (GO) terms describe molecular function, biological process, and cellular component in a controlled vocabulary. CATH places the structure in a hierarchical fold classification (Class/Architecture/Topology/Homologous-superfamily). The organism is the source species.

— Where its atoms are —

Atomic coordinates in PDBx/mmCIF format — the same representation the Protein Data Bank distributes. Each line of the _atom_site loop places one backbone atom in Cartesian space (units: ångströms, origin: arbitrary).

The six renders are orthographic views along the three Cartesian axes in both directions. Representation (cartoon, sticks, or surface) and color scheme (sequence-rainbow or by-chain) vary across proteins so the training set covers all the common visualization conventions.

— Local backbone conformation —

Eight-state secondary structure (DSSP): H is the canonical α-helix, G the tighter 3₁₀-helix, I the wider π-helix; E/B are β-structure, T and S are turns and bends, and '-' is everything else. DSSP derives these from the pattern of main-chain N–H···O=C hydrogen bonds, not from the sequence.

Three-state secondary structure (P-SEA) collapses the eight DSSP classes into helix (a), strand (b), and coil (c). P-SEA assigns these from Cα geometry alone — distances and angles — without requiring backbone oxygens, so it works on any Cα trace.

φ (phi) and ψ (psi) are the two rotatable backbone dihedrals per residue: φ is the C(i-1)–N–Cα–C torsion, ψ is the N–Cα–C–N(i+1) torsion, both in degrees on (−180°, 180°]. α-helical residues cluster near (−60°, −45°); β-strand residues near (−120°, +130°). A Ramachandran plot is simply a scatter of (φ, ψ) for every residue.

— Global shape and packing —

The geometric summary reports three shape descriptors. Rg (radius of gyration) measures how spread out the Cα atoms are about their centre of mass; compact globular proteins have small Rg, elongated or unfolded ones large. Cα contacts (<8 Å, |i−j|>4) count long-range residue pairs in spatial proximity — high for tightly packed folds, near zero for rods or random coil. The bounding-box extents give the protein's footprint along x, y, z in Å.

SASA measures how much of the protein is reachable by solvent. It is computed by rolling a water-sized probe over the atomic surface and summing the exposed area (Å²). Per-residue SASA distinguishes core (buried, low SASA) from surface (exposed, high SASA) residues; total SASA is a whole-molecule size measure.

Plot images: a contact map (which residues are close in 3D, as an N×N binary image), a Ramachandran scatter (backbone torsion angles, revealing secondary-structure composition at a glance), and — for AlphaFold structures — a PAE heatmap (pairwise prediction confidence).

— Structural neighborhood —

A 3Di character summarizes, for each residue, the relative orientation of the Cα frame of its nearest spatial neighbor. Because it encodes fold topology rather than chemistry, 3Di alignments detect remote structural similarity that sequence alignment misses.

The Foldseek neighbor list gives the closest experimentally determined structures in the PDB, ranked by structural alignment. TM-score near 1 means near-identical fold; near 0.3 means only rough topology match. This is how one finds what a novel AlphaFold prediction most resembles in the solved-structure universe.

— Confidence and disorder —

For AlphaFold models, the B-factor field carries pLDDT — the model's own estimate of local accuracy on a 0–100 scale. Regions with pLDDT<50 should be treated as essentially unmodeled; they often correspond to intrinsically disordered segments.

Crystallographic B-factors measure how much each atom's electron density is smeared out, in Å². They rise in mobile loops and surface residues and fall in the buried interior. In AlphaFold models this column is repurposed to hold pLDDT instead.

Predicted Aligned Error (PAE) is an AlphaFold confidence matrix: entry (i, j) is the expected error in the position of residue j, in ångströms, when the prediction is superimposed on the true structure at residue i. Low PAE within a block of residues means that block is internally rigid and well-predicted; high PAE between two blocks means their relative placement is uncertain even if each block individually is confident.